Protein AF-A0A4V3HHP9-F1 (afdb_monomer_lite)

pLDDT: mean 80.67, std 13.7, range [40.09, 93.81]

Sequence (133 aa):
MKYIQYQNQSENFIKFTMESVNRSEIFGLIEELSNFYLLQIFMDEISQNKLENPIEFSRIMLEDDRLKEFTKTIKNKLRAIKMMPEVSFSELLINLPIIEKVYLENYTAQERNDIDELFKKVIRNIILERMKT

Structure (mmCIF, N/CA/C/O backbone):
data_AF-A0A4V3HHP9-F1
#
_entry.id   AF-A0A4V3HHP9-F1
#
loo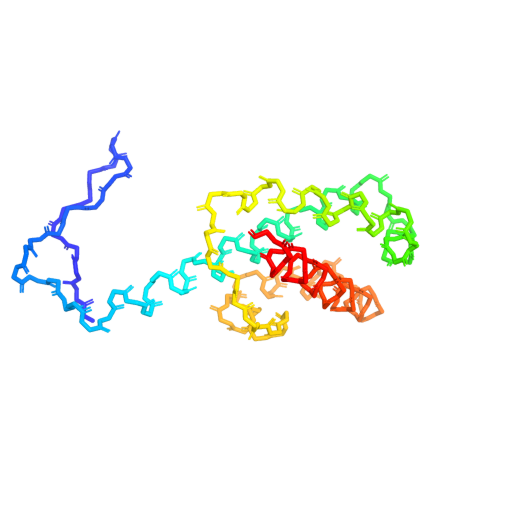p_
_atom_site.group_PDB
_atom_site.id
_atom_site.type_symbol
_atom_site.label_atom_id
_atom_site.label_alt_id
_atom_site.label_comp_id
_atom_site.label_asym_id
_atom_site.label_entity_id
_atom_site.label_seq_id
_atom_site.pdbx_PDB_ins_code
_atom_site.Cartn_x
_atom_site.Cartn_y
_atom_site.Cartn_z
_atom_site.occupancy
_atom_site.B_iso_or_equiv
_atom_site.auth_seq_id
_atom_site.auth_comp_id
_atom_site.auth_asym_id
_atom_site.auth_atom_id
_atom_site.pdbx_PDB_model_num
ATOM 1 N N . MET A 1 1 ? 2.579 6.314 27.993 1.00 40.97 1 MET A N 1
ATOM 2 C CA . MET A 1 1 ? 1.676 5.612 28.934 1.00 40.97 1 MET A CA 1
ATOM 3 C C . MET A 1 1 ? 1.873 4.102 28.779 1.00 40.97 1 MET A C 1
ATOM 5 O O . MET A 1 1 ? 2.131 3.665 27.665 1.00 40.97 1 MET A O 1
ATOM 9 N N . LYS A 1 2 ? 1.860 3.314 29.868 1.00 40.09 2 LYS A N 1
ATOM 10 C CA . LYS A 1 2 ? 2.052 1.847 29.825 1.00 40.09 2 LYS A CA 1
ATOM 11 C C . LYS A 1 2 ? 0.688 1.156 29.871 1.00 40.09 2 LYS A C 1
ATOM 13 O O . LYS A 1 2 ? 0.125 1.004 30.946 1.00 40.09 2 LYS A O 1
ATOM 18 N N . TYR A 1 3 ? 0.177 0.757 28.710 1.00 52.59 3 TYR A N 1
ATOM 19 C CA . TYR A 1 3 ? -1.148 0.137 28.577 1.00 52.59 3 TYR A CA 1
ATOM 20 C C . TYR A 1 3 ? -1.135 -1.399 28.693 1.00 52.59 3 TYR A C 1
ATOM 22 O O . TYR A 1 3 ? -2.182 -2.031 28.641 1.00 52.59 3 TYR A O 1
ATOM 30 N N . ILE A 1 4 ? 0.037 -2.025 28.834 1.00 55.28 4 ILE A N 1
ATOM 31 C CA . ILE A 1 4 ? 0.177 -3.484 28.759 1.00 55.28 4 ILE A CA 1
ATOM 32 C C . ILE A 1 4 ? 0.375 -4.049 30.163 1.00 55.28 4 ILE A C 1
ATOM 34 O O . ILE A 1 4 ? 1.381 -3.762 30.812 1.00 55.28 4 ILE A O 1
ATOM 38 N N . GLN A 1 5 ? -0.579 -4.865 30.612 1.00 55.00 5 GLN A N 1
ATOM 39 C CA . GLN A 1 5 ? -0.503 -5.539 31.911 1.00 55.00 5 GLN A CA 1
ATOM 40 C C . GLN A 1 5 ? -0.010 -6.991 31.791 1.00 55.00 5 GLN A C 1
ATOM 42 O O . GLN A 1 5 ? 0.656 -7.485 32.695 1.00 55.00 5 GLN A O 1
ATOM 47 N N . TYR A 1 6 ? -0.288 -7.664 30.667 1.00 53.94 6 TYR A N 1
ATOM 48 C CA . TYR A 1 6 ? 0.187 -9.020 30.382 1.00 53.94 6 TYR A CA 1
ATOM 49 C C . TYR A 1 6 ? 0.240 -9.249 28.865 1.00 53.94 6 TYR A C 1
ATOM 51 O O . TYR A 1 6 ? -0.767 -9.070 28.179 1.00 53.94 6 TYR A O 1
ATOM 59 N N . GLN A 1 7 ? 1.406 -9.627 28.340 1.00 49.31 7 GLN A N 1
ATOM 60 C CA . GLN A 1 7 ? 1.573 -10.077 26.957 1.00 49.31 7 GLN A CA 1
ATOM 61 C C . GLN A 1 7 ? 1.738 -11.595 26.999 1.00 49.31 7 GLN A C 1
ATOM 63 O O . GLN A 1 7 ? 2.796 -12.089 27.385 1.00 49.31 7 GLN A O 1
ATOM 68 N N . ASN A 1 8 ? 0.682 -12.335 26.658 1.00 53.38 8 ASN A N 1
ATOM 69 C CA . ASN A 1 8 ? 0.789 -13.783 26.546 1.00 53.38 8 ASN A CA 1
ATOM 70 C C . ASN A 1 8 ? 1.403 -14.109 25.181 1.00 53.38 8 ASN A C 1
ATOM 72 O O . ASN A 1 8 ? 0.773 -13.891 24.155 1.00 53.38 8 ASN A O 1
ATOM 76 N N . GLN A 1 9 ? 2.647 -14.581 25.141 1.00 54.62 9 GLN A N 1
ATOM 77 C CA . GLN A 1 9 ? 3.338 -14.830 23.867 1.00 54.62 9 GLN A CA 1
ATOM 78 C C . GLN A 1 9 ? 2.731 -15.998 23.068 1.00 54.62 9 GLN A C 1
ATOM 80 O O . GLN A 1 9 ? 3.009 -16.122 21.879 1.00 54.62 9 GLN A O 1
ATOM 85 N N . SER A 1 10 ? 1.909 -16.848 23.697 1.00 54.41 10 SER A N 1
ATOM 86 C CA . SER A 1 10 ? 1.293 -18.019 23.059 1.00 54.41 10 SER A CA 1
ATOM 87 C C . SER A 1 10 ? -0.049 -17.739 22.381 1.00 54.41 10 SER A C 1
ATOM 89 O O . SER A 1 10 ? -0.501 -18.539 21.568 1.00 54.41 10 SER A O 1
ATOM 91 N N . GLU A 1 11 ? -0.704 -16.629 22.709 1.00 49.53 11 GLU A N 1
ATOM 92 C CA . GLU A 1 11 ? -1.998 -16.244 22.151 1.00 49.53 11 GLU A CA 1
ATOM 93 C C . GLU A 1 11 ? -1.869 -14.774 21.754 1.00 49.53 11 GLU A C 1
ATOM 95 O O . GLU A 1 11 ? -1.686 -13.937 22.627 1.00 49.53 11 GLU A O 1
ATOM 100 N N . ASN A 1 12 ? -1.894 -14.454 20.456 1.00 51.84 12 ASN A N 1
ATOM 101 C CA . ASN A 1 12 ? -1.686 -13.099 19.911 1.00 51.84 12 ASN A CA 1
ATOM 102 C C . ASN A 1 12 ? -2.789 -12.090 20.328 1.00 51.84 12 ASN A C 1
ATOM 104 O O . ASN A 1 12 ? -3.444 -11.489 19.479 1.00 51.84 12 ASN A O 1
ATOM 108 N N . PHE A 1 13 ? -3.031 -11.887 21.622 1.00 48.31 13 PHE A N 1
ATOM 109 C CA . PHE A 1 13 ? -3.921 -10.863 22.148 1.00 48.31 13 PHE A CA 1
ATOM 110 C C . PHE A 1 13 ? -3.292 -10.127 23.331 1.00 48.31 13 PHE A C 1
ATOM 112 O O . PHE A 1 13 ? -2.533 -10.672 24.133 1.00 48.31 13 PHE A O 1
ATOM 119 N N . ILE A 1 14 ? -3.657 -8.852 23.448 1.00 56.91 14 ILE A N 1
ATOM 120 C CA . ILE A 1 14 ? -3.322 -7.989 24.578 1.00 56.91 14 ILE A CA 1
ATOM 121 C C . ILE A 1 14 ? -4.613 -7.767 25.361 1.00 56.91 14 ILE A C 1
ATOM 123 O O . ILE A 1 14 ? -5.633 -7.382 24.789 1.00 56.91 14 ILE A O 1
ATOM 127 N N . LYS A 1 15 ? -4.586 -8.033 26.670 1.00 56.22 15 LYS A N 1
ATOM 128 C CA . LYS A 1 15 ? -5.743 -7.830 27.548 1.00 56.22 15 LYS A CA 1
ATOM 129 C C . LYS A 1 15 ? -5.635 -6.473 28.243 1.00 56.22 15 LYS A C 1
ATOM 131 O O . LYS A 1 15 ? -4.699 -6.248 29.007 1.00 56.22 15 LYS A O 1
ATOM 136 N N . PHE A 1 16 ? -6.614 -5.603 28.003 1.00 54.72 16 PHE A N 1
ATOM 137 C CA . PHE A 1 16 ? -6.765 -4.311 28.678 1.00 54.72 16 PHE A CA 1
ATOM 138 C C . PHE A 1 16 ? -7.895 -4.389 29.715 1.00 54.72 16 PHE A C 1
ATOM 140 O O . PHE A 1 16 ? -8.909 -5.052 29.481 1.00 54.72 16 PHE A O 1
ATOM 147 N N . THR A 1 17 ? -7.747 -3.723 30.863 1.00 60.72 17 THR A N 1
ATOM 148 C CA . THR A 1 17 ? -8.853 -3.545 31.820 1.00 60.72 17 THR A CA 1
ATOM 149 C C . THR A 1 17 ? -9.688 -2.332 31.417 1.00 60.72 17 THR A C 1
ATOM 151 O O . THR A 1 17 ? -9.156 -1.338 30.938 1.00 60.72 17 THR A O 1
ATOM 154 N N . MET A 1 18 ? -11.005 -2.377 31.619 1.00 57.81 18 MET A N 1
ATOM 155 C CA . MET A 1 18 ? -11.923 -1.312 31.182 1.00 57.81 18 MET A CA 1
ATOM 156 C C . MET A 1 18 ? -11.591 0.072 31.781 1.00 57.81 18 MET A C 1
ATOM 158 O O . MET A 1 18 ? -11.886 1.089 31.162 1.00 57.81 18 MET A O 1
ATOM 162 N N . GLU A 1 19 ? -10.945 0.095 32.950 1.00 59.84 19 GLU A N 1
ATOM 163 C CA . GLU A 1 19 ? -10.486 1.295 33.664 1.00 59.84 19 GLU A CA 1
ATOM 164 C C . GLU A 1 19 ? -9.194 1.902 33.090 1.00 59.84 19 GLU A C 1
ATOM 166 O O . GLU A 1 19 ? -8.923 3.078 33.309 1.00 59.84 19 GLU A O 1
ATOM 171 N N . SER A 1 20 ? -8.398 1.126 32.345 1.00 63.25 20 SER A N 1
ATOM 172 C CA . SER A 1 20 ? -7.133 1.579 31.739 1.00 63.25 20 SER A CA 1
ATOM 173 C C . SER A 1 20 ? -7.270 2.000 30.272 1.00 63.25 20 SER A C 1
ATOM 175 O O . SER A 1 20 ? -6.307 2.480 29.674 1.00 63.25 20 SER A O 1
ATOM 177 N N . VAL A 1 21 ? -8.461 1.846 29.686 1.00 64.75 21 VAL A N 1
ATOM 178 C CA . VAL A 1 21 ? -8.734 2.222 28.295 1.00 64.75 21 VAL A CA 1
ATOM 179 C C . VAL A 1 21 ? -9.232 3.661 28.241 1.00 64.75 21 VAL A C 1
ATOM 181 O O . VAL A 1 21 ? -10.393 3.944 28.548 1.00 64.75 21 VAL A O 1
ATOM 184 N N . ASN A 1 22 ? -8.374 4.572 27.782 1.00 73.81 22 ASN A N 1
ATOM 185 C CA . ASN A 1 22 ? -8.811 5.913 27.425 1.00 73.81 22 ASN A CA 1
ATOM 186 C C . ASN A 1 22 ? -9.646 5.857 26.135 1.00 73.81 22 ASN A C 1
ATOM 188 O O . ASN A 1 22 ? -9.118 5.793 25.026 1.00 73.81 22 ASN A O 1
ATOM 192 N N . ARG A 1 23 ? -10.975 5.865 26.270 1.00 76.12 23 ARG A N 1
ATOM 193 C CA . ARG A 1 23 ? -11.884 5.723 25.122 1.00 76.12 23 ARG A CA 1
ATOM 194 C C . ARG A 1 23 ? -11.762 6.851 24.102 1.00 76.12 23 ARG A C 1
ATOM 196 O O . ARG A 1 23 ? -12.096 6.619 22.944 1.00 76.12 23 ARG A O 1
ATOM 203 N N . SER A 1 24 ? -11.279 8.032 24.501 1.00 80.06 24 SER A N 1
ATOM 204 C CA . SER A 1 24 ? -11.048 9.129 23.556 1.00 80.06 24 SER A CA 1
ATOM 205 C C . SER A 1 24 ? -9.926 8.820 22.563 1.00 80.06 24 SER A C 1
ATOM 207 O O . SER A 1 24 ? -9.907 9.397 21.484 1.00 80.06 24 SER A O 1
ATOM 209 N N . GLU A 1 25 ? -9.014 7.903 22.898 1.00 78.50 25 GLU A N 1
ATOM 210 C CA . GLU A 1 25 ? -7.875 7.518 22.052 1.00 78.50 25 GLU A CA 1
ATOM 211 C C . GLU A 1 25 ? -8.198 6.340 21.121 1.00 78.50 25 GLU A C 1
ATOM 213 O O . GLU A 1 25 ? -7.476 6.113 20.156 1.00 78.50 25 GLU A O 1
ATOM 218 N N . ILE A 1 26 ? -9.299 5.608 21.351 1.00 79.19 26 ILE A N 1
ATOM 219 C CA . ILE A 1 26 ? -9.652 4.414 20.558 1.00 79.19 26 ILE A CA 1
ATOM 220 C C . ILE A 1 26 ? -9.781 4.744 19.070 1.00 79.19 26 ILE A C 1
ATOM 222 O O . ILE A 1 26 ? -9.328 3.967 18.236 1.00 79.19 26 ILE A O 1
ATOM 226 N N . PHE A 1 27 ? -10.394 5.879 18.728 1.00 77.25 27 PHE A N 1
ATOM 227 C CA . PHE A 1 27 ? -10.561 6.266 17.328 1.00 77.25 27 PHE A CA 1
ATOM 228 C C . PHE A 1 27 ? -9.209 6.517 16.647 1.00 77.25 27 PHE A C 1
ATOM 230 O O . PHE A 1 27 ? -8.971 5.971 15.574 1.00 77.25 27 PHE A O 1
ATOM 237 N N . GLY A 1 28 ? -8.305 7.245 17.313 1.00 76.38 28 GLY A N 1
ATOM 238 C CA . GLY A 1 28 ? -6.944 7.477 16.820 1.00 76.38 28 GLY A CA 1
ATOM 239 C C . GLY A 1 28 ? -6.159 6.175 16.657 1.00 76.38 28 GLY A C 1
ATOM 240 O O . GLY A 1 28 ? -5.548 5.955 15.621 1.00 76.38 28 GLY A O 1
ATOM 241 N N . LEU A 1 29 ? -6.271 5.245 17.611 1.00 79.44 29 LEU A N 1
ATOM 242 C CA . LEU A 1 29 ? -5.641 3.923 17.506 1.00 79.44 29 LEU A CA 1
ATOM 243 C C . LEU A 1 29 ? -6.195 3.091 16.338 1.00 79.44 29 LEU A C 1
ATOM 245 O O . LEU A 1 29 ? -5.441 2.394 15.662 1.00 79.44 29 LEU A O 1
ATOM 249 N N . ILE A 1 30 ? -7.507 3.141 16.086 1.00 81.69 30 ILE A N 1
ATOM 250 C CA . ILE A 1 30 ? -8.126 2.462 14.935 1.00 81.69 30 ILE A CA 1
ATOM 251 C C . ILE A 1 30 ? -7.627 3.071 13.619 1.00 81.69 30 ILE A C 1
ATOM 253 O O . ILE A 1 30 ? -7.368 2.334 12.664 1.00 81.69 30 ILE A O 1
ATOM 257 N N . GLU A 1 31 ? -7.490 4.393 13.563 1.00 81.88 31 GLU A N 1
ATOM 258 C CA . GLU A 1 31 ? -6.968 5.112 12.402 1.00 81.88 31 GLU A CA 1
ATOM 259 C C . GLU A 1 31 ? -5.492 4.777 12.149 1.00 81.88 31 GLU A C 1
ATOM 261 O O . GLU A 1 31 ? -5.145 4.373 11.040 1.00 81.88 31 GLU A O 1
ATOM 266 N N . GLU A 1 32 ? -4.646 4.818 13.181 1.00 82.44 32 GLU A N 1
ATOM 267 C CA . GLU A 1 32 ? -3.235 4.417 13.117 1.00 82.44 32 GLU A CA 1
ATOM 268 C C . GLU A 1 32 ? -3.069 2.968 12.648 1.00 82.44 32 GLU A C 1
ATOM 270 O O . GLU A 1 32 ? -2.272 2.690 11.750 1.00 82.44 32 GLU A O 1
ATOM 275 N N . LEU A 1 33 ? -3.862 2.038 13.192 1.00 84.44 33 LEU A N 1
ATOM 276 C CA . LEU A 1 33 ? -3.852 0.642 12.753 1.00 84.44 33 LEU A CA 1
ATOM 277 C C . LEU A 1 33 ? -4.281 0.508 11.289 1.00 84.44 33 LEU A C 1
ATOM 279 O O . LEU A 1 33 ? -3.667 -0.244 10.534 1.00 84.44 33 LEU A O 1
ATOM 283 N N . SER A 1 34 ? -5.313 1.238 10.868 1.00 85.69 34 SER A N 1
ATOM 284 C CA . SER A 1 34 ? -5.787 1.212 9.479 1.00 85.69 34 SER A CA 1
ATOM 285 C C . SER A 1 34 ? -4.731 1.762 8.513 1.00 85.69 34 SER A C 1
ATOM 287 O O . SER A 1 34 ? -4.482 1.150 7.475 1.00 85.69 34 SER A O 1
ATOM 289 N N . ASN A 1 35 ? -4.068 2.860 8.887 1.00 87.38 35 ASN A N 1
ATOM 290 C CA . ASN A 1 35 ? -2.937 3.457 8.172 1.00 87.38 35 ASN A CA 1
ATOM 291 C C . ASN A 1 35 ? -1.767 2.477 8.043 1.00 87.38 35 ASN A C 1
ATOM 293 O O . ASN A 1 35 ? -1.223 2.294 6.953 1.00 87.38 35 ASN A O 1
ATOM 297 N N . PHE A 1 36 ? -1.420 1.802 9.141 1.00 87.81 36 PHE A N 1
ATOM 298 C CA . PHE A 1 36 ? -0.363 0.797 9.161 1.00 87.81 36 PHE A CA 1
ATOM 299 C C . PHE A 1 36 ? -0.666 -0.368 8.215 1.00 87.81 36 PHE A C 1
ATOM 301 O O . PHE A 1 36 ? 0.156 -0.693 7.358 1.00 87.81 36 PHE A O 1
ATOM 308 N N . TYR A 1 37 ? -1.860 -0.962 8.317 1.00 89.19 37 TYR A N 1
ATOM 309 C CA . TYR A 1 37 ? -2.255 -2.059 7.431 1.00 89.19 37 TYR A CA 1
ATOM 310 C C . TYR A 1 37 ? -2.281 -1.631 5.967 1.00 89.19 37 TYR A C 1
ATOM 312 O O . TYR A 1 37 ? -1.864 -2.401 5.103 1.00 89.19 37 TYR A O 1
ATOM 320 N N . LEU A 1 38 ? -2.752 -0.414 5.682 1.00 90.62 38 LEU A N 1
ATOM 321 C CA . LEU A 1 38 ? -2.760 0.116 4.328 1.00 90.62 38 LEU A CA 1
ATOM 322 C C . LEU A 1 38 ? -1.343 0.221 3.760 1.00 90.62 38 LEU A C 1
ATOM 324 O O . LEU A 1 38 ? -1.095 -0.302 2.671 1.00 90.62 38 LEU A O 1
ATOM 328 N N . LEU A 1 39 ? -0.426 0.859 4.494 1.00 92.00 39 LEU A N 1
ATOM 329 C CA . LEU A 1 39 ? 0.957 1.011 4.049 1.00 92.00 39 LEU A CA 1
ATOM 330 C C . LEU A 1 39 ? 1.622 -0.351 3.851 1.00 92.00 39 LEU A C 1
ATOM 332 O O . LEU A 1 39 ? 2.260 -0.571 2.825 1.00 92.00 39 LEU A O 1
ATOM 336 N N . GLN A 1 40 ? 1.452 -1.263 4.810 1.00 90.38 40 GLN A N 1
ATOM 337 C CA . GLN A 1 40 ? 2.073 -2.582 4.760 1.00 90.38 40 GLN A CA 1
ATOM 338 C C . GLN A 1 40 ? 1.579 -3.389 3.555 1.00 90.38 40 GLN A C 1
ATOM 340 O O . GLN A 1 40 ? 2.391 -3.863 2.767 1.00 90.38 40 GLN A O 1
ATOM 345 N N . ILE A 1 41 ? 0.258 -3.485 3.363 1.00 92.50 41 ILE A N 1
ATOM 346 C CA . ILE A 1 41 ? -0.331 -4.196 2.219 1.00 92.50 41 ILE A CA 1
ATOM 347 C C . ILE A 1 41 ? 0.174 -3.608 0.904 1.00 92.50 41 ILE A C 1
ATOM 349 O O . ILE A 1 41 ? 0.527 -4.354 -0.005 1.00 92.50 41 ILE A O 1
ATOM 353 N N . PHE A 1 42 ? 0.199 -2.280 0.797 1.00 93.38 42 PHE A N 1
ATOM 354 C CA . PHE A 1 42 ? 0.655 -1.616 -0.412 1.00 93.38 42 PHE A CA 1
ATOM 355 C C . PHE A 1 42 ? 2.133 -1.912 -0.686 1.00 93.38 42 PHE A C 1
ATOM 357 O O . PHE A 1 42 ? 2.467 -2.365 -1.776 1.00 93.38 42 PHE A O 1
ATOM 364 N N . MET A 1 43 ? 3.008 -1.735 0.304 1.00 93.81 43 MET A N 1
ATOM 365 C CA . MET A 1 43 ? 4.447 -1.969 0.153 1.00 93.81 43 MET A CA 1
ATOM 366 C C . MET A 1 43 ? 4.800 -3.425 -0.138 1.00 93.81 43 MET A C 1
ATOM 368 O O . MET A 1 43 ? 5.703 -3.675 -0.938 1.00 93.81 43 MET A O 1
ATOM 372 N N . ASP A 1 44 ? 4.083 -4.374 0.462 1.00 92.88 44 ASP A N 1
ATOM 373 C CA . ASP A 1 44 ? 4.258 -5.794 0.167 1.00 92.88 44 ASP A CA 1
ATOM 374 C C . ASP A 1 44 ? 3.950 -6.072 -1.308 1.00 92.88 44 ASP A C 1
ATOM 376 O O . ASP A 1 44 ? 4.746 -6.715 -1.990 1.00 92.88 44 ASP A O 1
ATOM 380 N N . GLU A 1 45 ? 2.849 -5.529 -1.836 1.00 92.88 45 GLU A N 1
ATOM 381 C CA . GLU A 1 45 ? 2.499 -5.691 -3.249 1.00 92.88 45 GLU A CA 1
ATOM 382 C C . GLU A 1 45 ? 3.503 -5.011 -4.184 1.00 92.88 45 GLU A C 1
ATOM 384 O O . GLU A 1 45 ? 3.898 -5.610 -5.182 1.00 92.88 45 GLU A O 1
ATOM 389 N N . ILE A 1 46 ? 3.961 -3.797 -3.862 1.00 92.31 46 ILE A N 1
ATOM 390 C CA . ILE A 1 46 ? 5.013 -3.106 -4.627 1.00 92.31 46 ILE A CA 1
ATOM 391 C C . ILE A 1 46 ? 6.283 -3.965 -4.670 1.00 92.31 46 ILE A C 1
ATOM 393 O O . ILE A 1 46 ? 6.855 -4.177 -5.738 1.00 92.31 46 ILE A O 1
ATOM 397 N N . SER A 1 47 ? 6.695 -4.506 -3.523 1.00 91.50 47 SER A N 1
ATOM 398 C CA . SER A 1 47 ? 7.882 -5.354 -3.411 1.00 91.50 47 SER A CA 1
ATOM 399 C C . SER A 1 47 ? 7.750 -6.633 -4.241 1.00 91.50 47 SER A C 1
ATOM 401 O O . SER A 1 47 ? 8.647 -6.949 -5.023 1.00 91.50 47 SER A O 1
ATOM 403 N N . GLN A 1 48 ? 6.613 -7.336 -4.146 1.00 90.00 48 GLN A N 1
ATOM 404 C CA . GLN A 1 48 ? 6.355 -8.541 -4.946 1.00 90.00 48 GLN A CA 1
ATOM 405 C C . GLN A 1 48 ? 6.393 -8.242 -6.446 1.00 90.00 48 GLN A C 1
ATOM 407 O O . GLN A 1 48 ? 7.092 -8.910 -7.202 1.00 90.00 48 GLN A O 1
ATOM 412 N N . ASN A 1 49 ? 5.718 -7.182 -6.879 1.00 88.69 49 ASN A N 1
ATOM 413 C CA . ASN A 1 49 ? 5.682 -6.827 -8.291 1.00 88.69 49 ASN A CA 1
ATOM 414 C C . ASN A 1 49 ? 7.054 -6.371 -8.820 1.00 88.69 49 ASN A C 1
ATOM 416 O O . ASN A 1 49 ? 7.388 -6.647 -9.975 1.00 88.69 49 ASN A O 1
ATOM 420 N N . LYS A 1 50 ? 7.875 -5.714 -7.990 1.00 88.44 50 LYS A N 1
ATOM 421 C CA . LYS A 1 50 ? 9.266 -5.388 -8.331 1.00 88.44 50 LYS A CA 1
ATOM 422 C C . LYS A 1 50 ? 10.133 -6.639 -8.460 1.00 88.44 50 LYS A C 1
ATOM 424 O O . LYS A 1 50 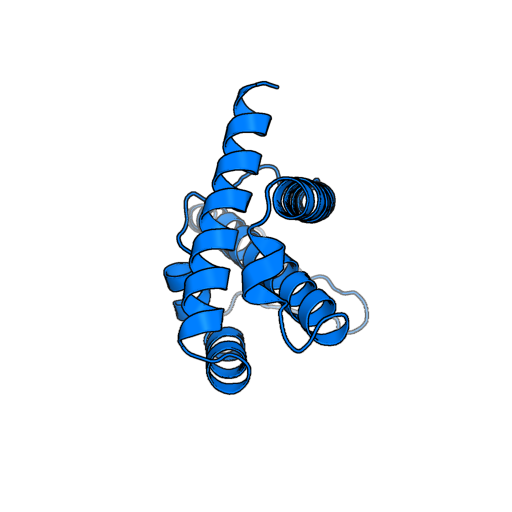? 10.970 -6.691 -9.356 1.00 88.44 50 LYS A O 1
ATOM 429 N N . LEU A 1 51 ? 9.938 -7.642 -7.602 1.00 87.25 51 LEU A N 1
ATOM 430 C CA . LEU A 1 51 ? 10.627 -8.931 -7.724 1.00 87.25 51 LEU A CA 1
ATOM 431 C C . LEU A 1 51 ? 10.250 -9.650 -9.025 1.00 87.25 51 LEU A C 1
ATOM 433 O O . LEU A 1 51 ? 11.120 -10.225 -9.675 1.00 87.25 51 LEU A O 1
ATOM 437 N N . GLU A 1 52 ? 8.979 -9.586 -9.421 1.00 85.56 52 GLU A N 1
ATOM 438 C CA . GLU A 1 52 ? 8.495 -10.176 -10.672 1.00 85.56 52 GLU A CA 1
ATOM 439 C C . GLU A 1 52 ? 8.980 -9.413 -11.915 1.00 85.56 52 GLU A C 1
ATOM 441 O O . GLU A 1 52 ? 9.288 -10.038 -12.929 1.00 85.56 52 GLU A O 1
ATOM 446 N N . ASN A 1 53 ? 9.085 -8.077 -11.848 1.00 81.94 53 ASN A N 1
ATOM 447 C CA . ASN A 1 53 ? 9.423 -7.222 -12.995 1.00 81.94 53 ASN A CA 1
ATOM 448 C C . ASN A 1 53 ? 10.490 -6.147 -12.673 1.00 81.94 53 ASN A C 1
ATOM 450 O O . ASN A 1 53 ? 10.198 -4.952 -12.734 1.00 81.94 53 ASN A O 1
ATOM 454 N N . PRO A 1 54 ? 11.758 -6.510 -12.408 1.00 78.06 54 PRO A N 1
ATOM 455 C CA . PRO A 1 54 ? 12.743 -5.597 -11.808 1.00 78.06 54 PRO A CA 1
ATOM 456 C C . PRO A 1 54 ? 13.123 -4.353 -12.628 1.00 78.06 54 PRO A C 1
ATOM 458 O O . PRO A 1 54 ? 13.644 -3.397 -12.063 1.00 78.06 54 PRO A O 1
ATOM 461 N N . ILE A 1 55 ? 12.926 -4.376 -13.951 1.00 70.69 55 ILE A N 1
ATOM 462 C CA . ILE A 1 55 ? 13.459 -3.357 -14.876 1.00 70.69 55 ILE A CA 1
ATOM 463 C C . ILE A 1 55 ? 12.432 -2.256 -15.185 1.00 70.69 55 ILE A C 1
ATOM 465 O O . ILE A 1 55 ? 12.808 -1.096 -15.318 1.00 70.69 55 ILE A O 1
ATOM 469 N N . GLU A 1 56 ? 11.144 -2.595 -15.284 1.00 70.31 56 GLU A N 1
ATOM 470 C CA . GLU A 1 56 ? 10.090 -1.663 -15.730 1.00 70.31 56 GLU A CA 1
ATOM 471 C C . GLU A 1 56 ? 8.904 -1.562 -14.760 1.00 70.31 56 GLU A C 1
ATOM 473 O O . GLU A 1 56 ? 7.901 -0.918 -15.072 1.00 70.31 56 GLU A O 1
ATOM 478 N N . PHE A 1 57 ? 9.021 -2.165 -13.572 1.00 76.75 57 PHE A N 1
ATOM 479 C CA . PHE A 1 57 ? 7.957 -2.245 -12.573 1.00 76.75 57 PHE A CA 1
ATOM 480 C C . PHE A 1 57 ? 7.218 -0.914 -12.358 1.00 76.75 57 PHE A C 1
ATOM 482 O O . PHE A 1 57 ? 5.999 -0.860 -12.512 1.00 76.75 57 PHE A O 1
ATOM 489 N N . SER A 1 58 ? 7.934 0.171 -12.052 1.00 69.69 58 SER A N 1
ATOM 490 C CA . SER A 1 58 ? 7.296 1.430 -11.649 1.00 69.69 58 SER A CA 1
ATOM 491 C C . SER A 1 58 ? 6.517 2.102 -12.785 1.00 69.69 58 SER A C 1
ATOM 493 O O . SER A 1 58 ? 5.468 2.700 -12.553 1.00 69.69 58 SER A O 1
ATOM 495 N N . ARG A 1 59 ? 6.974 1.925 -14.031 1.00 72.69 59 ARG A N 1
ATOM 496 C CA . ARG A 1 59 ? 6.339 2.493 -15.224 1.00 72.69 59 ARG A CA 1
ATOM 497 C C . ARG A 1 59 ? 5.135 1.671 -15.686 1.00 72.69 59 ARG A C 1
ATOM 499 O O . ARG A 1 59 ? 4.103 2.253 -16.011 1.00 72.69 59 ARG A O 1
ATOM 506 N N . ILE A 1 60 ? 5.251 0.341 -15.695 1.00 73.44 60 ILE A N 1
ATOM 507 C CA . ILE A 1 60 ? 4.180 -0.565 -16.150 1.00 73.44 60 ILE A CA 1
ATOM 508 C C . ILE A 1 60 ? 2.985 -0.532 -15.190 1.00 73.44 60 ILE A C 1
ATOM 510 O O . ILE A 1 60 ? 1.837 -0.638 -15.616 1.00 73.44 60 ILE A O 1
ATOM 514 N N . MET A 1 61 ? 3.216 -0.341 -13.888 1.00 77.69 61 MET A N 1
ATOM 515 C CA . MET A 1 61 ? 2.127 -0.319 -12.901 1.00 77.69 61 MET A CA 1
ATOM 516 C C . MET A 1 61 ? 1.156 0.855 -13.069 1.00 77.69 61 MET A C 1
ATOM 518 O O . MET A 1 61 ? 0.031 0.796 -12.572 1.00 77.69 61 MET A O 1
ATOM 522 N N . LEU A 1 62 ? 1.570 1.914 -13.767 1.00 79.19 62 LEU A N 1
ATOM 523 C CA . LEU A 1 62 ? 0.723 3.070 -14.055 1.00 79.19 62 LEU A CA 1
ATOM 524 C C . LEU A 1 62 ? -0.139 2.890 -15.314 1.00 79.19 62 LEU A C 1
ATOM 526 O O . LEU A 1 62 ? -0.978 3.750 -15.584 1.00 79.19 62 LEU A O 1
ATOM 530 N N . GLU A 1 63 ? 0.030 1.798 -16.063 1.00 85.62 63 GLU A N 1
ATOM 531 C CA . GLU A 1 63 ? -0.852 1.449 -17.179 1.00 85.62 63 GLU A CA 1
ATOM 532 C C . GLU A 1 63 ? -2.257 1.104 -16.669 1.00 85.62 63 GLU A C 1
ATOM 534 O O . GLU A 1 63 ? -2.410 0.402 -15.670 1.00 85.62 63 GLU A O 1
ATOM 539 N N . ASP A 1 64 ? -3.298 1.568 -17.366 1.00 83.69 64 ASP A N 1
ATOM 540 C CA . ASP A 1 64 ? -4.686 1.507 -16.882 1.00 83.69 64 ASP A CA 1
ATOM 541 C C . ASP A 1 64 ? -5.143 0.099 -16.467 1.00 83.69 64 ASP A C 1
ATOM 543 O O . ASP A 1 64 ? -5.843 -0.053 -15.463 1.00 83.69 64 ASP A O 1
ATOM 547 N N . ASP A 1 65 ? -4.767 -0.938 -17.215 1.00 86.62 65 ASP A N 1
ATOM 548 C CA . ASP A 1 65 ? -5.193 -2.308 -16.917 1.00 86.62 65 ASP A CA 1
ATOM 549 C C . ASP A 1 65 ? -4.465 -2.887 -15.697 1.00 86.62 65 ASP A C 1
ATOM 551 O O . ASP A 1 65 ? -5.099 -3.513 -14.841 1.00 86.62 65 ASP A O 1
ATOM 555 N N . ARG A 1 66 ? -3.169 -2.590 -15.549 1.00 87.69 66 ARG A N 1
ATOM 556 C CA . ARG A 1 66 ? -2.372 -2.973 -14.374 1.00 87.69 66 ARG A CA 1
ATOM 557 C C . ARG A 1 66 ? -2.809 -2.216 -13.134 1.00 87.69 66 ARG A C 1
ATOM 559 O O . ARG A 1 66 ? -3.012 -2.828 -12.089 1.00 87.69 66 ARG A O 1
ATOM 566 N N . LEU A 1 67 ? -3.064 -0.918 -13.263 1.00 90.25 67 LEU A N 1
ATOM 567 C CA . LEU A 1 67 ? -3.606 -0.092 -12.193 1.00 90.25 67 LEU A CA 1
ATOM 568 C C . LEU A 1 67 ? -4.945 -0.644 -11.691 1.00 90.25 67 LEU A C 1
ATOM 570 O O . LEU A 1 67 ? -5.158 -0.713 -10.479 1.00 90.25 67 LEU A O 1
ATOM 574 N N . LYS A 1 68 ? -5.854 -1.050 -12.588 1.00 90.56 68 LYS A N 1
ATOM 575 C CA . LYS A 1 68 ? -7.141 -1.659 -12.202 1.00 90.56 68 LYS A CA 1
ATOM 576 C C . LYS A 1 68 ? -6.946 -2.981 -11.466 1.00 90.56 68 LYS A C 1
ATOM 578 O O . LYS A 1 68 ? -7.590 -3.198 -10.437 1.00 90.56 68 LYS A O 1
ATOM 583 N N . GLU A 1 69 ? -6.080 -3.854 -11.976 1.00 91.00 69 GLU A N 1
ATOM 584 C CA . GLU A 1 69 ? -5.766 -5.140 -11.344 1.00 91.00 69 GLU A CA 1
ATOM 585 C C . GLU A 1 69 ? -5.169 -4.933 -9.946 1.00 91.00 69 GLU A C 1
ATOM 587 O O . GLU A 1 69 ? -5.690 -5.462 -8.961 1.00 91.00 69 GLU A O 1
ATOM 592 N N . PHE A 1 70 ? -4.163 -4.068 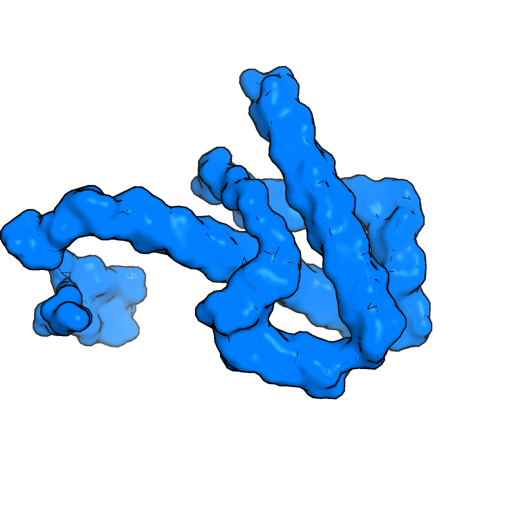-9.841 1.00 92.31 70 PHE A N 1
ATOM 593 C CA . PHE A 1 70 ? -3.507 -3.717 -8.589 1.00 92.31 70 PHE A CA 1
ATOM 594 C C . PHE A 1 70 ? -4.490 -3.085 -7.593 1.00 92.31 70 PHE A C 1
ATOM 596 O O . PHE A 1 70 ? -4.584 -3.517 -6.443 1.00 92.31 70 PHE A O 1
ATOM 603 N N . THR A 1 71 ? -5.324 -2.139 -8.045 1.00 92.94 71 THR A N 1
ATOM 604 C CA . THR A 1 71 ? -6.395 -1.537 -7.230 1.00 92.94 71 THR A CA 1
ATOM 605 C C . THR A 1 71 ? -7.332 -2.609 -6.674 1.00 92.94 71 THR A C 1
ATOM 607 O O . THR A 1 71 ? -7.672 -2.587 -5.489 1.00 92.94 71 THR A O 1
ATOM 610 N N . LYS A 1 72 ? -7.737 -3.582 -7.501 1.00 93.00 72 LYS A N 1
ATOM 611 C CA . LYS A 1 72 ? -8.606 -4.688 -7.079 1.00 93.00 72 LYS A CA 1
ATOM 612 C C . LYS A 1 72 ? -7.920 -5.576 -6.039 1.00 93.00 72 LYS A C 1
ATOM 614 O O . LYS A 1 72 ? -8.568 -5.948 -5.057 1.00 93.00 72 LYS A O 1
ATOM 619 N N . THR A 1 73 ? -6.640 -5.889 -6.221 1.00 93.44 73 THR A N 1
ATOM 620 C CA . THR A 1 73 ? -5.842 -6.674 -5.266 1.00 93.44 73 THR A CA 1
ATOM 621 C C . THR A 1 73 ? -5.758 -5.979 -3.912 1.00 93.44 73 THR A C 1
ATOM 623 O O . THR A 1 73 ? -6.161 -6.562 -2.900 1.00 93.44 73 THR A O 1
ATOM 626 N N . ILE A 1 74 ? -5.347 -4.708 -3.893 1.00 93.31 74 ILE A N 1
ATOM 627 C CA . ILE A 1 74 ? -5.266 -3.896 -2.671 1.00 93.31 74 ILE A CA 1
ATOM 628 C C . ILE A 1 74 ? -6.639 -3.810 -1.995 1.00 93.31 74 ILE A C 1
ATOM 630 O O . ILE A 1 74 ? -6.772 -4.116 -0.809 1.00 93.31 74 ILE A O 1
ATOM 634 N N . LYS A 1 75 ? -7.701 -3.506 -2.752 1.00 91.31 75 LYS A N 1
ATOM 635 C CA . LYS A 1 75 ? -9.074 -3.443 -2.227 1.00 91.31 75 LYS A CA 1
ATOM 636 C C . LYS A 1 75 ? -9.508 -4.747 -1.562 1.00 91.31 75 LYS A C 1
ATOM 638 O O . LYS A 1 75 ? -10.097 -4.715 -0.482 1.00 91.31 75 LYS A O 1
ATOM 643 N N . ASN A 1 76 ? -9.235 -5.886 -2.196 1.00 91.38 76 ASN A N 1
ATOM 644 C CA . ASN A 1 76 ? -9.612 -7.196 -1.672 1.00 91.38 76 ASN A CA 1
ATOM 645 C C . ASN A 1 76 ? -8.883 -7.517 -0.364 1.00 91.38 76 ASN A C 1
ATOM 647 O O . ASN A 1 76 ? -9.502 -8.054 0.558 1.00 91.38 76 ASN A O 1
ATOM 651 N N . LYS A 1 77 ? -7.601 -7.152 -0.253 1.00 91.50 77 LYS A N 1
ATOM 652 C CA . LYS A 1 77 ? -6.832 -7.286 0.994 1.00 91.50 77 LYS A CA 1
ATOM 653 C C . LYS A 1 77 ? -7.358 -6.356 2.092 1.00 91.50 77 LYS A C 1
ATOM 655 O O . LYS A 1 77 ? -7.455 -6.762 3.246 1.00 91.50 77 LYS A O 1
ATOM 660 N N . LEU A 1 78 ? -7.826 -5.166 1.721 1.00 88.44 78 LEU A N 1
ATOM 661 C CA . LEU A 1 78 ? -8.433 -4.183 2.625 1.00 88.44 78 LEU A CA 1
ATOM 662 C C . LEU A 1 78 ? -9.929 -4.414 2.899 1.00 88.44 78 LEU A C 1
ATOM 664 O O . LEU A 1 78 ? -10.562 -3.576 3.543 1.00 88.44 78 LEU A O 1
ATOM 668 N N . ARG A 1 79 ? -10.535 -5.520 2.440 1.00 84.88 79 ARG A N 1
ATOM 669 C CA . ARG A 1 79 ? -11.993 -5.754 2.555 1.00 84.88 79 ARG A CA 1
ATOM 670 C C . ARG A 1 79 ? -12.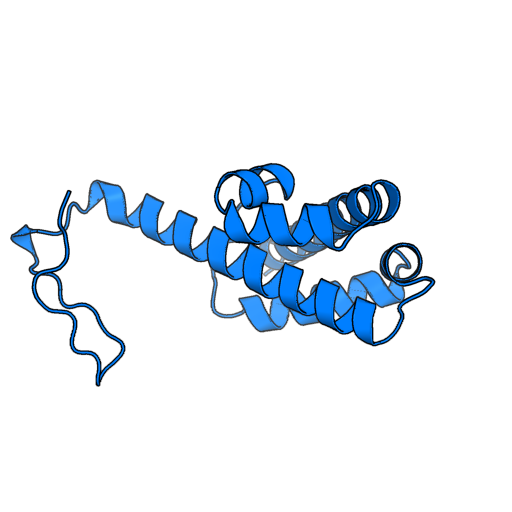527 -5.679 3.990 1.00 84.88 79 ARG A C 1
ATOM 672 O O . ARG A 1 79 ? -13.675 -5.306 4.198 1.00 84.88 79 ARG A O 1
ATOM 679 N N . ALA A 1 80 ? -11.703 -6.056 4.968 1.00 78.81 80 ALA A N 1
ATOM 680 C CA . ALA A 1 80 ? -12.066 -6.035 6.384 1.00 78.81 80 ALA A CA 1
ATOM 681 C C . ALA A 1 80 ? -11.919 -4.637 7.011 1.00 78.81 80 ALA A C 1
ATOM 683 O O . ALA A 1 80 ? -12.496 -4.368 8.063 1.00 78.81 80 ALA A O 1
ATOM 684 N N . ILE A 1 81 ? -11.182 -3.738 6.355 1.00 81.00 81 ILE A N 1
ATOM 685 C CA . ILE A 1 81 ? -10.954 -2.371 6.811 1.00 81.00 81 ILE A CA 1
ATOM 686 C C . ILE A 1 81 ? -12.056 -1.498 6.223 1.00 81.00 81 ILE A C 1
ATOM 688 O O . ILE A 1 81 ? -12.066 -1.210 5.026 1.00 81.00 81 ILE A O 1
ATOM 692 N N . LYS A 1 82 ? -13.021 -1.102 7.058 1.00 70.69 82 LYS A N 1
ATOM 693 C CA . LYS A 1 82 ? -14.183 -0.300 6.633 1.00 70.69 82 LYS A CA 1
ATOM 694 C C . LYS A 1 82 ? -13.830 1.163 6.366 1.00 70.69 82 LYS A C 1
ATOM 696 O O . LYS A 1 82 ? -14.387 1.751 5.444 1.00 70.69 82 LYS A O 1
ATOM 701 N N . MET A 1 83 ? -12.893 1.723 7.124 1.00 66.75 83 MET A N 1
ATOM 702 C CA . MET A 1 83 ? -12.435 3.102 6.961 1.00 66.75 83 MET A CA 1
ATOM 703 C C . MET A 1 83 ? -11.255 3.163 5.997 1.00 66.75 83 MET A C 1
ATOM 705 O O . MET A 1 83 ? -10.297 2.417 6.161 1.00 66.75 83 MET A O 1
ATOM 709 N N . MET A 1 84 ? -11.326 4.042 4.999 1.00 70.19 84 MET A N 1
ATOM 710 C CA . MET A 1 84 ? -10.172 4.388 4.172 1.00 70.19 84 MET A CA 1
ATOM 711 C C . MET A 1 84 ? -9.717 5.793 4.570 1.00 70.19 84 MET A C 1
ATOM 713 O O . MET A 1 84 ? -10.515 6.720 4.436 1.00 70.19 84 MET A O 1
ATOM 717 N N . PRO A 1 85 ? -8.495 5.947 5.090 1.00 67.06 85 PRO A N 1
ATOM 718 C CA . PRO A 1 85 ? -7.959 7.250 5.447 1.00 67.06 85 PRO A CA 1
ATOM 719 C C . PRO A 1 85 ? -7.623 8.042 4.175 1.00 67.06 85 PRO A C 1
ATOM 721 O O . PRO A 1 85 ? -7.019 7.510 3.242 1.00 67.06 85 PRO A O 1
ATOM 724 N N . GLU A 1 86 ? -8.012 9.319 4.130 1.00 71.56 86 GLU A N 1
ATOM 725 C CA . GLU A 1 86 ? -7.479 10.273 3.151 1.00 71.56 86 GLU A CA 1
ATOM 726 C C . GLU A 1 86 ? -6.092 10.706 3.622 1.00 71.56 86 GLU A C 1
ATOM 728 O O . GLU A 1 86 ? -5.929 11.708 4.310 1.00 71.56 86 GLU A O 1
ATOM 733 N N . VAL A 1 87 ? -5.093 9.892 3.298 1.00 81.88 87 VAL A N 1
ATOM 734 C CA . VAL A 1 87 ? -3.708 10.086 3.726 1.00 81.88 87 VAL A CA 1
ATOM 735 C C . VAL A 1 87 ? -2.785 10.003 2.522 1.00 81.88 87 VAL A C 1
ATOM 737 O O . VAL A 1 87 ? -3.010 9.209 1.603 1.00 81.88 87 VAL A O 1
ATOM 740 N N . SER A 1 88 ? -1.749 10.835 2.494 1.00 88.62 88 SER A N 1
ATOM 741 C CA . SER A 1 88 ? -0.713 10.728 1.473 1.00 88.62 88 SER A CA 1
ATOM 742 C C . SER A 1 88 ? 0.276 9.611 1.804 1.00 88.62 88 SER A C 1
ATOM 744 O O . SER A 1 88 ? 0.533 9.284 2.962 1.00 88.62 88 SER A O 1
ATOM 746 N N . PHE A 1 89 ? 0.889 9.041 0.770 1.00 90.88 89 PHE A N 1
ATOM 747 C CA . PHE A 1 89 ? 1.909 8.015 0.958 1.00 90.88 89 PHE A CA 1
ATOM 748 C C . PHE A 1 89 ? 3.102 8.521 1.783 1.00 90.88 89 PHE A C 1
ATOM 750 O O . PHE A 1 89 ? 3.572 7.836 2.686 1.00 90.88 89 PHE A O 1
ATOM 757 N N . SER A 1 90 ? 3.536 9.760 1.536 1.00 88.00 90 SER A N 1
ATOM 758 C CA . SER A 1 90 ? 4.598 10.417 2.299 1.00 88.00 90 SER A CA 1
ATOM 759 C C . SER A 1 90 ? 4.275 10.535 3.790 1.00 88.00 90 SER A C 1
ATOM 761 O O . SER A 1 90 ? 5.141 10.277 4.621 1.00 88.00 90 SER A O 1
ATOM 763 N N . GLU A 1 91 ? 3.034 10.877 4.149 1.00 88.31 91 GLU A N 1
ATOM 764 C CA . GLU A 1 91 ? 2.616 10.942 5.557 1.00 88.31 91 GLU A CA 1
ATOM 765 C C . GLU A 1 91 ? 2.626 9.557 6.210 1.00 88.31 91 GLU A C 1
ATOM 767 O O . GLU A 1 91 ? 3.065 9.419 7.351 1.00 88.31 91 GLU A O 1
ATOM 772 N N . LEU A 1 92 ? 2.201 8.515 5.486 1.00 89.31 92 LEU A N 1
ATOM 773 C CA . LEU A 1 92 ? 2.274 7.138 5.982 1.00 89.31 92 LEU A CA 1
ATOM 774 C C . LEU A 1 92 ? 3.717 6.696 6.247 1.00 89.31 92 LEU A C 1
ATOM 776 O O . LEU A 1 92 ? 3.979 6.079 7.279 1.00 89.31 92 LEU A O 1
ATOM 780 N N . LEU A 1 93 ? 4.646 7.024 5.344 1.00 89.75 93 LEU A N 1
ATOM 781 C CA . LEU A 1 93 ? 6.059 6.672 5.493 1.00 89.75 93 LEU A CA 1
ATOM 782 C C . LEU A 1 93 ? 6.700 7.356 6.705 1.00 89.75 93 LEU A C 1
ATOM 784 O O . LEU A 1 93 ? 7.341 6.674 7.501 1.00 89.75 93 LEU A O 1
ATOM 788 N N . ILE A 1 94 ? 6.475 8.663 6.891 1.00 86.44 94 ILE A N 1
ATOM 789 C CA . ILE A 1 94 ? 7.039 9.433 8.019 1.00 86.44 94 ILE A CA 1
ATOM 790 C C . ILE A 1 94 ? 6.611 8.836 9.367 1.00 86.44 94 ILE A C 1
ATOM 792 O O . ILE A 1 94 ? 7.392 8.791 10.318 1.00 86.44 94 ILE A O 1
ATOM 796 N N . ASN A 1 95 ? 5.377 8.336 9.447 1.00 83.50 95 ASN A N 1
ATOM 797 C CA . ASN A 1 95 ? 4.853 7.714 10.660 1.00 83.50 95 ASN A CA 1
ATOM 798 C C . ASN A 1 95 ? 5.428 6.308 10.920 1.00 83.50 95 ASN A C 1
ATOM 800 O O . ASN A 1 95 ? 5.260 5.766 12.013 1.00 83.50 95 ASN A O 1
ATOM 804 N N . LEU A 1 96 ? 6.109 5.703 9.939 1.00 85.62 96 LEU A N 1
ATOM 805 C CA . LEU A 1 96 ? 6.614 4.329 9.979 1.00 85.62 96 LEU A CA 1
ATOM 806 C C . LEU A 1 96 ? 8.084 4.270 9.504 1.00 85.62 96 LEU A C 1
ATOM 808 O O . LEU A 1 96 ? 8.382 3.705 8.446 1.00 85.62 96 LEU A O 1
ATOM 812 N N . PRO A 1 97 ? 9.038 4.772 10.318 1.00 83.81 97 PRO A N 1
ATOM 813 C CA . PRO A 1 97 ? 10.421 5.046 9.899 1.00 83.81 97 PRO A CA 1
ATOM 814 C C . PRO A 1 97 ? 11.210 3.807 9.449 1.00 83.81 97 PRO A C 1
ATOM 816 O O . PRO A 1 97 ? 12.153 3.909 8.666 1.00 83.81 97 PRO A O 1
ATOM 819 N N . ILE A 1 98 ? 10.837 2.613 9.921 1.00 86.88 98 ILE A N 1
ATOM 820 C CA . ILE A 1 98 ? 11.454 1.357 9.464 1.00 86.88 98 ILE A CA 1
ATOM 821 C C . ILE A 1 98 ? 11.091 1.092 7.997 1.00 86.88 98 ILE A C 1
ATOM 823 O O . ILE A 1 98 ? 11.962 0.734 7.207 1.00 86.88 98 ILE A O 1
ATOM 827 N N . ILE A 1 99 ? 9.822 1.292 7.627 1.00 87.06 99 ILE A N 1
ATOM 828 C CA . ILE A 1 99 ? 9.339 1.098 6.255 1.00 87.06 99 ILE A CA 1
ATOM 829 C C . ILE A 1 99 ? 9.909 2.193 5.350 1.00 87.06 99 ILE A C 1
ATOM 831 O O . ILE A 1 99 ? 10.390 1.883 4.263 1.00 87.06 99 ILE A O 1
ATOM 835 N N . GLU A 1 100 ? 9.937 3.443 5.820 1.00 90.88 100 GLU A N 1
ATOM 836 C CA . GLU A 1 100 ? 10.558 4.565 5.104 1.00 90.88 100 GLU A CA 1
ATOM 837 C C . GLU A 1 100 ? 12.022 4.289 4.762 1.00 90.88 100 GLU A C 1
ATOM 839 O O . GLU A 1 100 ? 12.427 4.432 3.609 1.00 90.88 100 GLU A O 1
ATOM 844 N N . LYS A 1 101 ? 12.816 3.830 5.733 1.00 90.38 101 LYS A N 1
ATOM 845 C CA . LYS A 1 101 ? 14.223 3.503 5.494 1.00 90.38 101 LYS A CA 1
ATOM 846 C C . LYS A 1 101 ? 14.379 2.440 4.403 1.00 90.38 101 LYS 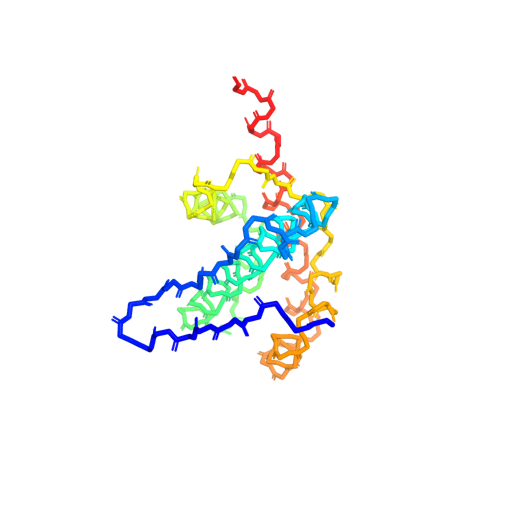A C 1
ATOM 848 O O . LYS A 1 101 ? 15.133 2.645 3.454 1.00 90.38 101 LYS A O 1
ATOM 853 N N . VAL A 1 102 ? 13.632 1.339 4.507 1.00 90.12 102 VAL A N 1
ATOM 854 C CA . VAL A 1 102 ? 13.649 0.251 3.513 1.00 90.12 102 VAL A CA 1
ATOM 855 C C . VAL A 1 102 ? 13.215 0.759 2.134 1.00 90.12 102 VAL A C 1
ATOM 857 O O . VAL A 1 102 ? 13.796 0.369 1.121 1.00 90.12 102 VAL A O 1
ATOM 860 N N . TYR A 1 103 ? 12.225 1.648 2.077 1.00 92.06 103 TYR A N 1
ATOM 861 C CA . TYR A 1 103 ? 11.764 2.275 0.841 1.00 92.06 103 TYR A CA 1
ATOM 862 C C . TYR A 1 103 ? 12.839 3.167 0.202 1.00 92.06 103 TYR A C 1
ATOM 864 O O . TYR A 1 103 ? 13.099 3.079 -0.998 1.00 92.06 103 TYR A O 1
ATOM 872 N N . LEU A 1 104 ? 13.523 3.992 0.993 1.00 92.75 104 LEU A N 1
ATOM 873 C CA . LEU A 1 104 ? 14.574 4.872 0.484 1.00 92.75 104 LEU A CA 1
ATOM 874 C C . LEU A 1 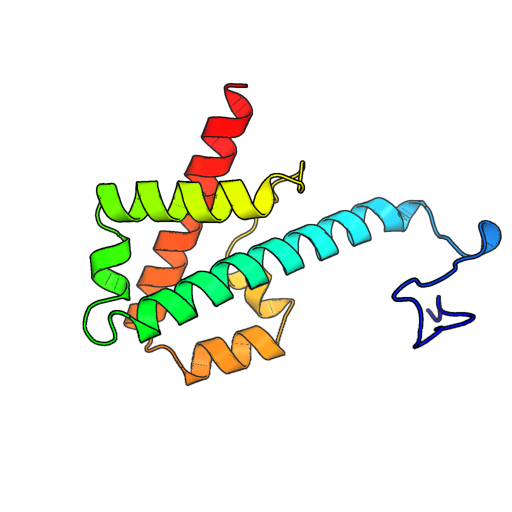104 ? 15.807 4.103 -0.012 1.00 92.75 104 LEU A C 1
ATOM 876 O O . LEU A 1 104 ? 16.449 4.549 -0.964 1.00 92.75 104 LEU A O 1
ATOM 880 N N . GLU A 1 105 ? 16.119 2.961 0.605 1.00 93.12 105 GLU A N 1
ATOM 881 C CA . GLU A 1 105 ? 17.255 2.104 0.239 1.00 93.12 105 GLU A CA 1
ATOM 882 C C . GLU A 1 105 ? 16.988 1.261 -1.019 1.00 93.12 105 GLU A C 1
ATOM 884 O O . GLU A 1 105 ? 17.902 1.047 -1.813 1.00 93.12 105 GLU A O 1
ATOM 889 N N . ASN A 1 106 ? 15.749 0.797 -1.226 1.00 90.94 106 ASN A N 1
ATOM 890 C CA . ASN A 1 106 ? 15.427 -0.163 -2.293 1.00 90.94 106 ASN A CA 1
ATOM 891 C C . ASN A 1 106 ? 14.854 0.456 -3.572 1.00 90.94 106 ASN A C 1
ATOM 893 O O . ASN A 1 106 ? 14.731 -0.251 -4.574 1.00 90.94 106 ASN A O 1
ATOM 897 N N . TYR A 1 107 ? 14.480 1.736 -3.563 1.00 91.25 107 TYR A N 1
ATOM 898 C CA . TYR A 1 107 ? 13.829 2.386 -4.703 1.00 91.25 107 TYR A CA 1
ATOM 899 C C . TYR A 1 107 ? 14.531 3.692 -5.073 1.00 91.25 107 TYR A C 1
ATOM 901 O O . TYR A 1 107 ? 14.821 4.538 -4.222 1.00 91.25 107 TYR A O 1
ATOM 909 N N . THR A 1 108 ? 14.794 3.864 -6.366 1.00 91.56 108 THR A N 1
ATOM 910 C CA . THR A 1 108 ? 15.366 5.080 -6.954 1.00 91.56 108 THR A CA 1
ATOM 911 C C . THR A 1 108 ? 14.397 6.256 -6.851 1.00 91.56 108 THR A C 1
ATOM 913 O O . THR A 1 108 ? 13.194 6.076 -6.704 1.00 91.56 108 THR A O 1
ATOM 916 N N . ALA A 1 109 ? 14.893 7.489 -6.982 1.00 90.75 109 ALA A N 1
ATOM 917 C CA . ALA A 1 109 ? 14.036 8.676 -6.921 1.00 90.75 109 ALA A CA 1
ATOM 918 C C . ALA A 1 109 ? 12.876 8.646 -7.938 1.00 90.75 109 ALA A C 1
ATOM 920 O O . ALA A 1 109 ? 11.777 9.077 -7.602 1.00 90.75 109 ALA A O 1
ATOM 921 N N . GLN A 1 110 ? 13.104 8.109 -9.144 1.00 89.69 110 GLN A N 1
ATOM 922 C CA . GLN A 1 110 ? 12.050 7.977 -10.150 1.00 89.69 110 GLN A CA 1
ATOM 923 C C . GLN A 1 110 ? 11.013 6.925 -9.750 1.00 89.69 110 GLN A C 1
ATOM 925 O O . GLN A 1 110 ? 9.827 7.232 -9.744 1.00 89.69 110 GLN A O 1
ATOM 930 N N . GLU A 1 111 ? 11.449 5.726 -9.348 1.00 90.62 111 GLU A N 1
ATOM 931 C CA . GLU A 1 111 ? 10.526 4.686 -8.874 1.00 90.62 111 GLU A CA 1
ATOM 932 C C . GLU A 1 111 ? 9.687 5.190 -7.702 1.00 90.62 111 GLU A C 1
ATOM 934 O O . GLU A 1 111 ? 8.496 4.912 -7.636 1.00 90.62 111 GLU A O 1
ATOM 939 N N . ARG A 1 112 ? 10.289 5.965 -6.795 1.00 91.88 112 ARG A N 1
ATOM 940 C CA . ARG A 1 112 ? 9.570 6.548 -5.663 1.00 91.88 112 ARG A CA 1
ATOM 941 C C . ARG A 1 112 ? 8.475 7.523 -6.105 1.00 91.88 112 ARG A C 1
ATOM 943 O O . ARG A 1 112 ? 7.361 7.450 -5.603 1.00 91.88 112 ARG A O 1
ATOM 950 N N . ASN A 1 113 ? 8.752 8.384 -7.084 1.00 91.00 113 ASN A N 1
ATOM 951 C CA . ASN A 1 113 ? 7.732 9.277 -7.645 1.00 91.00 113 ASN A CA 1
ATOM 952 C C . ASN A 1 113 ? 6.576 8.497 -8.290 1.00 91.00 113 ASN A C 1
ATOM 954 O O . ASN A 1 113 ? 5.409 8.832 -8.083 1.00 91.00 113 ASN A O 1
ATOM 958 N N . ASP A 1 114 ? 6.900 7.448 -9.045 1.00 91.00 114 ASP A N 1
ATOM 959 C CA . ASP A 1 114 ? 5.907 6.600 -9.705 1.00 91.00 114 ASP A CA 1
ATOM 960 C C . ASP A 1 114 ? 5.051 5.835 -8.673 1.00 91.00 114 ASP A C 1
ATOM 962 O O . ASP A 1 114 ? 3.832 5.740 -8.822 1.00 91.00 114 ASP A O 1
ATOM 966 N N . ILE A 1 115 ? 5.669 5.326 -7.598 1.00 93.00 115 ILE A N 1
ATOM 967 C CA . ILE A 1 115 ? 4.993 4.636 -6.486 1.00 93.00 115 ILE A CA 1
ATOM 968 C C . ILE A 1 115 ? 4.058 5.593 -5.737 1.00 93.00 115 ILE A C 1
ATOM 970 O O . ILE A 1 115 ? 2.915 5.230 -5.453 1.00 93.00 115 ILE A O 1
ATOM 974 N N . ASP A 1 116 ? 4.496 6.824 -5.466 1.00 92.69 116 ASP A N 1
ATOM 975 C CA . ASP A 1 116 ? 3.661 7.866 -4.863 1.00 92.69 116 ASP A CA 1
ATOM 976 C C . ASP A 1 116 ? 2.430 8.179 -5.734 1.00 92.69 116 ASP A C 1
ATOM 978 O O . ASP A 1 116 ? 1.315 8.355 -5.226 1.00 92.69 116 ASP A O 1
ATOM 982 N N . GLU A 1 117 ? 2.607 8.260 -7.056 1.00 92.12 117 GLU A N 1
ATOM 983 C CA . GLU A 1 117 ? 1.507 8.492 -7.995 1.00 92.12 117 GLU A CA 1
ATOM 984 C C . GLU A 1 117 ? 0.555 7.290 -8.064 1.00 92.12 117 GLU A C 1
ATOM 986 O O . GLU A 1 117 ? -0.670 7.458 -8.018 1.00 92.12 117 GLU A O 1
ATOM 991 N N . LEU A 1 118 ? 1.109 6.077 -8.113 1.00 92.50 118 LEU A N 1
ATOM 992 C CA . LEU A 1 118 ? 0.359 4.826 -8.081 1.00 92.50 118 LEU A CA 1
ATOM 993 C C . LEU A 1 118 ? -0.493 4.739 -6.815 1.00 92.50 118 LEU A C 1
ATOM 995 O O . LEU A 1 118 ? -1.694 4.479 -6.906 1.00 92.50 118 LEU A O 1
ATOM 999 N N . PHE A 1 119 ? 0.088 5.036 -5.650 1.00 93.75 119 PHE A N 1
ATOM 1000 C CA . PHE A 1 119 ? -0.629 5.068 -4.379 1.00 93.75 119 PHE A CA 1
ATOM 1001 C C . PHE A 1 119 ? -1.823 6.023 -4.449 1.00 93.75 119 PHE A C 1
ATOM 1003 O O . PHE A 1 119 ? -2.959 5.617 -4.198 1.00 93.75 119 PHE A O 1
ATOM 1010 N N . LYS A 1 120 ? -1.599 7.272 -4.880 1.00 92.19 120 LYS A N 1
ATOM 1011 C CA . LYS A 1 120 ? -2.668 8.277 -5.017 1.00 92.19 120 LYS A CA 1
ATOM 1012 C C . LYS A 1 120 ? -3.813 7.781 -5.902 1.00 92.19 120 LYS A C 1
ATOM 1014 O O . LYS A 1 120 ? -4.979 7.937 -5.534 1.00 92.19 120 LYS A O 1
ATOM 1019 N N . LYS A 1 121 ? -3.505 7.174 -7.053 1.00 92.44 121 LYS A N 1
ATOM 1020 C CA . LYS A 1 121 ? -4.520 6.640 -7.979 1.00 92.44 121 LYS A CA 1
ATOM 1021 C C . LYS A 1 121 ? -5.289 5.467 -7.368 1.00 92.44 121 LYS A C 1
ATOM 1023 O O . LYS A 1 121 ? -6.518 5.457 -7.428 1.00 92.44 121 LYS A O 1
ATOM 1028 N N . VAL A 1 122 ? -4.589 4.519 -6.745 1.00 92.19 122 VAL A N 1
ATOM 1029 C CA . VAL A 1 122 ? -5.187 3.336 -6.105 1.00 92.19 122 VAL A CA 1
ATOM 1030 C C . VAL A 1 122 ? -6.139 3.743 -4.984 1.00 92.19 122 VAL A C 1
ATOM 1032 O O . VAL A 1 122 ? -7.302 3.339 -4.998 1.00 92.19 122 VAL A O 1
ATOM 1035 N N . ILE A 1 123 ? -5.689 4.582 -4.045 1.00 91.38 123 ILE A N 1
ATOM 1036 C CA . ILE A 1 123 ? -6.520 5.024 -2.917 1.00 91.38 123 ILE A CA 1
ATOM 1037 C C . ILE A 1 123 ? -7.744 5.786 -3.408 1.00 91.38 123 ILE A C 1
ATOM 1039 O O . ILE A 1 123 ? -8.865 5.482 -2.996 1.00 91.38 123 ILE A O 1
ATOM 1043 N N . ARG A 1 124 ? -7.561 6.716 -4.353 1.00 90.50 124 ARG A N 1
ATOM 1044 C CA . ARG A 1 124 ? -8.673 7.467 -4.943 1.00 90.50 124 ARG A CA 1
ATOM 1045 C C . ARG A 1 124 ? -9.708 6.540 -5.581 1.00 90.50 124 ARG A C 1
ATOM 1047 O O . ARG A 1 124 ? -10.901 6.728 -5.355 1.00 90.50 124 ARG A O 1
ATOM 1054 N N . ASN A 1 125 ? -9.274 5.536 -6.342 1.00 90.56 125 ASN A N 1
ATOM 1055 C CA . ASN A 1 125 ? -10.182 4.569 -6.959 1.00 90.56 125 ASN A CA 1
ATOM 1056 C C . ASN A 1 125 ? -10.950 3.760 -5.904 1.00 90.56 125 ASN A C 1
ATOM 1058 O O . ASN A 1 125 ? -12.166 3.611 -6.017 1.00 90.56 125 ASN A O 1
ATOM 1062 N N . ILE A 1 126 ? -10.274 3.298 -4.847 1.00 90.00 126 ILE A N 1
ATOM 1063 C CA . ILE A 1 126 ? -10.914 2.548 -3.755 1.00 90.00 126 ILE A CA 1
ATOM 1064 C C . ILE A 1 126 ? -11.960 3.406 -3.030 1.00 90.00 126 ILE A C 1
ATOM 1066 O O . ILE A 1 126 ? -13.064 2.921 -2.772 1.00 90.00 126 ILE A O 1
ATOM 1070 N N . ILE A 1 127 ? -11.644 4.667 -2.719 1.00 87.81 127 ILE A N 1
ATOM 1071 C CA . ILE A 1 127 ? -12.578 5.600 -2.069 1.00 87.81 127 ILE A CA 1
ATOM 1072 C C . ILE A 1 127 ? -13.802 5.834 -2.964 1.00 87.81 127 ILE A C 1
ATOM 1074 O O . ILE A 1 127 ? -14.934 5.644 -2.518 1.00 87.81 127 ILE A O 1
ATOM 1078 N N . LEU A 1 128 ? -13.586 6.171 -4.241 1.00 86.81 128 LEU A N 1
ATOM 1079 C CA . LEU A 1 128 ? -14.666 6.431 -5.198 1.00 86.81 128 LEU A CA 1
ATOM 1080 C C . LEU A 1 128 ? -15.587 5.224 -5.400 1.00 86.81 128 LEU A C 1
ATOM 1082 O O . LEU A 1 128 ? -16.789 5.400 -5.588 1.00 86.81 128 LEU A O 1
ATOM 1086 N N . GLU A 1 129 ? -15.050 4.005 -5.388 1.00 84.56 129 GLU A N 1
ATOM 1087 C CA . GLU A 1 129 ? -15.860 2.788 -5.475 1.00 84.56 129 GLU A CA 1
ATOM 1088 C C . GLU A 1 129 ? -16.706 2.566 -4.220 1.00 84.56 129 GLU A C 1
ATOM 1090 O O . GLU A 1 129 ? -17.878 2.219 -4.340 1.00 84.56 129 GLU A O 1
ATOM 1095 N N . ARG A 1 130 ? -16.147 2.803 -3.028 1.00 81.00 130 ARG A N 1
ATOM 1096 C CA . ARG A 1 130 ? -16.874 2.637 -1.759 1.00 81.00 130 ARG A CA 1
ATOM 1097 C C . ARG A 1 130 ? -17.999 3.650 -1.578 1.00 81.00 130 ARG A C 1
ATOM 1099 O O . ARG A 1 130 ? -18.998 3.306 -0.966 1.00 81.00 130 ARG A O 1
ATOM 1106 N N . MET A 1 131 ? -17.866 4.859 -2.126 1.00 76.94 131 MET A N 1
ATOM 1107 C CA . MET A 1 131 ? -18.936 5.868 -2.110 1.00 76.94 131 MET A CA 1
ATOM 1108 C C . MET A 1 131 ? -20.129 5.517 -3.016 1.00 76.94 131 MET A C 1
ATOM 1110 O O . MET A 1 131 ? -21.185 6.131 -2.888 1.00 76.94 131 MET A O 1
ATOM 1114 N N . LYS A 1 132 ? -19.967 4.580 -3.962 1.00 70.62 132 LYS A N 1
ATOM 1115 C CA . LYS A 1 132 ? -21.038 4.143 -4.878 1.00 70.62 132 LYS A CA 1
ATOM 1116 C C . LYS A 1 132 ? -21.873 2.978 -4.329 1.00 70.62 132 LYS A C 1
ATOM 1118 O O . LYS A 1 132 ? -22.920 2.687 -4.902 1.00 70.62 132 LYS A O 1
ATOM 1123 N N . THR A 1 133 ? -21.389 2.304 -3.287 1.00 58.25 133 THR A N 1
ATOM 1124 C CA . THR A 1 133 ? -22.057 1.206 -2.558 1.00 58.25 133 THR A CA 1
ATOM 1125 C C . THR A 1 133 ? -22.738 1.713 -1.305 1.00 58.25 133 THR A C 1
ATOM 1127 O O . THR A 1 133 ? -23.853 1.223 -1.027 1.00 58.25 133 THR A O 1
#

Secondary structure (DSSP, 8-state):
----S-B-TTSS-B---TTT--GGGHHHHHHHHHHHHHHHHHHHHHHHHHHH-TTTHHHHTTSHHHHHHHHHHHHHHGGG--------HHHHHHT-HHHHHHHHHHS-HHHHHHHHHHHHHHHHHHHHHHTT-

Radius of gyration: 17.34 Å; chains: 1; bounding box: 39×29×51 Å

Foldseek 3Di:
DDQAPDDDVVDRDGDGDPVSDPVVCVVVVLVLVLLQQLLVLLVVVLVVQCVVPVPCSLPVCPPPVNLVVSLVSSCVSCVVPPDQDPDFSVRSCVVPVVVVVVPVVPDDPVSVVSSRVSSVSSSVVSVVVSVVD

Organism: Leptospira meyeri (NCBI:txid29508)